Protein AF-A0A831S6U9-F1 (afdb_monomer)

Secondary structure (DSSP, 8-state):
--HHHHHHHHHTT-HHHHHHHHHHHHHHHHHHHHHHHHHHHHHHHHHHHHHHHHHHHHHHHHHHTTTS-PPP-HHHHHHHHHHHHHHHHHHHHTTTS-HHHHHHHHHHHHHHHHHHTT-S-HHHHHHHHHHHHHHHHHHT--

Radius of gyration: 21.13 Å; Cα contacts (8 Å, |Δi|>4): 83; chains: 1; bounding box: 49×42×46 Å

Solvent-accessible surface area (backbone atoms only — not comparable to full-atom values): 7833 Å² total; per-residue (Å²): 137,52,59,68,48,51,52,50,34,46,76,72,74,36,48,70,57,54,51,52,47,50,51,51,30,52,54,50,34,53,54,44,28,68,62,30,27,83,81,46,42,73,59,21,43,54,50,28,53,53,52,31,51,51,52,43,39,53,53,38,46,61,62,44,54,80,81,43,91,79,80,82,60,60,69,56,53,52,50,54,51,49,21,50,47,52,21,53,56,55,41,62,78,46,64,89,53,57,66,85,55,45,52,59,49,32,54,52,43,29,53,52,37,33,58,76,66,58,65,63,59,68,68,59,58,50,54,53,50,54,53,48,55,57,50,54,54,59,69,72,75,113

Structure (mmCIF, N/CA/C/O backbone):
data_AF-A0A831S6U9-F1
#
_entry.id   AF-A0A831S6U9-F1
#
loop_
_atom_site.group_PDB
_atom_site.id
_atom_site.type_symbol
_atom_site.label_atom_id
_atom_site.label_alt_id
_atom_site.label_comp_id
_atom_site.label_asym_id
_atom_site.label_entity_id
_atom_site.label_seq_id
_atom_site.pdbx_PDB_ins_code
_atom_site.Cartn_x
_atom_site.Cartn_y
_atom_site.Cartn_z
_atom_site.occupancy
_atom_site.B_iso_or_equiv
_atom_site.auth_seq_id
_atom_site.auth_comp_id
_atom_site.auth_asym_id
_atom_site.auth_atom_id
_atom_site.pdbx_PDB_model_num
ATOM 1 N N . VAL A 1 1 ? -5.503 -4.325 0.210 1.00 52.28 1 VAL A N 1
ATOM 2 C CA . VAL A 1 1 ? -4.533 -3.578 1.065 1.00 52.28 1 VAL A CA 1
ATOM 3 C C . VAL A 1 1 ? -5.227 -2.945 2.285 1.00 52.28 1 VAL A C 1
ATOM 5 O O . VAL A 1 1 ? -4.591 -2.628 3.279 1.00 52.28 1 VAL A O 1
ATOM 8 N N . ASN A 1 2 ? -6.556 -2.872 2.268 1.00 75.19 2 ASN A N 1
ATOM 9 C CA . ASN A 1 2 ? -7.485 -2.445 3.324 1.00 75.19 2 ASN A CA 1
ATOM 10 C C . ASN A 1 2 ? -7.734 -3.401 4.523 1.00 75.19 2 ASN A C 1
ATOM 12 O O . ASN A 1 2 ? -8.613 -3.128 5.344 1.00 75.19 2 ASN A O 1
ATOM 16 N N . THR A 1 3 ? -7.028 -4.526 4.646 1.00 85.44 3 THR A N 1
ATOM 17 C CA . THR A 1 3 ? -7.401 -5.612 5.579 1.00 85.44 3 THR A CA 1
ATOM 18 C C . THR A 1 3 ? -7.287 -5.236 7.057 1.00 85.44 3 THR A C 1
ATOM 20 O O . THR A 1 3 ? -8.115 -5.677 7.850 1.00 85.44 3 THR A O 1
ATOM 23 N N . LEU A 1 4 ? -6.330 -4.377 7.432 1.00 90.88 4 LEU A N 1
ATOM 24 C CA . LEU A 1 4 ? -6.130 -3.944 8.823 1.00 90.88 4 LEU A CA 1
ATOM 25 C C . LEU A 1 4 ? -7.395 -3.309 9.420 1.00 90.88 4 LEU A C 1
ATOM 27 O O . LEU A 1 4 ? -7.893 -3.758 10.451 1.00 90.88 4 LEU A O 1
ATOM 31 N N . PHE A 1 5 ? -7.939 -2.279 8.765 1.00 90.81 5 PHE A N 1
ATOM 32 C CA . PHE A 1 5 ? -9.143 -1.601 9.250 1.00 90.81 5 PHE A CA 1
ATOM 33 C C . PHE A 1 5 ? -10.386 -2.484 9.137 1.00 90.81 5 PHE A C 1
ATOM 35 O O . PHE A 1 5 ? -11.267 -2.393 9.987 1.00 90.81 5 PHE A O 1
ATOM 42 N N . GLY A 1 6 ? -10.435 -3.380 8.145 1.00 91.81 6 GLY A N 1
ATOM 43 C CA . GLY A 1 6 ? -11.473 -4.405 8.058 1.00 91.81 6 GLY A CA 1
ATOM 44 C C . GLY A 1 6 ? -11.502 -5.305 9.296 1.00 91.81 6 GLY A C 1
ATOM 45 O O . GLY A 1 6 ? -12.552 -5.454 9.915 1.00 91.81 6 GLY A O 1
ATOM 46 N N . PHE A 1 7 ? -10.351 -5.839 9.714 1.00 93.12 7 PHE A N 1
ATOM 47 C CA . PHE A 1 7 ? -10.261 -6.668 10.920 1.00 93.12 7 PHE A CA 1
ATOM 48 C C . PHE A 1 7 ? -10.591 -5.902 12.194 1.00 93.12 7 PHE A C 1
ATOM 50 O O . PHE A 1 7 ? -11.267 -6.447 13.060 1.00 93.12 7 PHE A O 1
ATOM 57 N N . ILE A 1 8 ? -10.193 -4.632 12.293 1.00 93.12 8 ILE A N 1
ATOM 58 C CA . ILE A 1 8 ? -10.575 -3.790 13.431 1.00 93.12 8 ILE A CA 1
ATOM 59 C C . ILE A 1 8 ? -12.092 -3.637 13.491 1.00 93.12 8 ILE A C 1
ATOM 61 O O . ILE A 1 8 ? -12.664 -3.873 14.548 1.00 93.12 8 ILE A O 1
ATOM 65 N N . LEU A 1 9 ? -12.750 -3.306 12.372 1.00 92.94 9 LEU A N 1
ATOM 66 C CA . LEU A 1 9 ? -14.210 -3.191 12.315 1.00 92.94 9 LEU A CA 1
ATOM 67 C C . LEU A 1 9 ? -14.908 -4.492 12.717 1.00 92.94 9 LEU A C 1
ATOM 69 O O . LEU A 1 9 ? -15.919 -4.433 13.409 1.00 92.94 9 LEU A O 1
ATOM 73 N N . VAL A 1 10 ? -14.382 -5.650 12.318 1.00 94.31 10 VAL A N 1
ATOM 74 C CA . VAL A 1 10 ? -14.909 -6.950 12.762 1.00 94.31 10 VAL A CA 1
ATOM 75 C C . VAL A 1 10 ? -14.706 -7.138 14.268 1.00 94.31 10 VAL A C 1
ATOM 77 O O . VAL A 1 10 ? -15.650 -7.505 14.958 1.00 94.31 10 VAL A O 1
ATOM 80 N N . ALA A 1 11 ? -13.518 -6.825 14.793 1.00 94.06 11 ALA A N 1
ATOM 81 C CA . ALA A 1 11 ? -13.192 -6.973 16.212 1.00 94.06 11 ALA A CA 1
ATOM 82 C C . ALA A 1 11 ? -14.047 -6.085 17.135 1.00 94.06 11 ALA A C 1
ATOM 84 O O . ALA A 1 11 ? -14.303 -6.465 18.273 1.00 94.06 11 ALA A O 1
ATOM 85 N N . ILE A 1 12 ? -14.520 -4.931 16.651 1.00 94.06 12 ILE A N 1
ATOM 86 C CA . ILE A 1 12 ? -15.442 -4.041 17.384 1.00 94.06 12 ILE A CA 1
ATOM 87 C C . ILE A 1 12 ? -16.928 -4.280 17.044 1.00 94.06 12 ILE A C 1
ATOM 89 O O . ILE A 1 12 ? -17.760 -3.398 17.263 1.00 94.06 12 ILE A O 1
ATOM 93 N N . ASP A 1 13 ? -17.256 -5.436 16.457 1.00 94.94 13 ASP A N 1
ATOM 94 C CA . ASP A 1 13 ? -18.607 -5.865 16.053 1.00 94.94 13 ASP A CA 1
ATOM 95 C C . ASP A 1 13 ? -19.329 -4.907 15.072 1.00 94.94 13 ASP A C 1
ATOM 97 O O . ASP A 1 13 ? -20.549 -4.761 15.033 1.00 94.94 13 ASP A O 1
ATOM 101 N N . GLN A 1 14 ? -18.562 -4.232 14.211 1.00 94.56 14 GLN A N 1
ATOM 102 C CA . GLN A 1 14 ? -19.047 -3.331 13.152 1.00 94.56 14 GLN A CA 1
ATOM 103 C C . GLN A 1 14 ? -19.026 -3.988 11.757 1.00 94.56 14 GLN A C 1
ATOM 105 O O . GLN A 1 14 ? -18.976 -3.308 10.729 1.00 94.56 14 GLN A O 1
ATOM 110 N N . GLN A 1 15 ? -19.129 -5.315 11.697 1.00 95.12 15 GLN A N 1
ATOM 111 C CA . GLN A 1 15 ? -19.172 -6.120 10.466 1.00 95.12 15 GLN A CA 1
ATOM 112 C C . GLN A 1 15 ? -20.253 -5.678 9.461 1.00 95.12 15 GLN A C 1
ATOM 114 O O . GLN A 1 15 ? -20.006 -5.649 8.256 1.00 95.12 15 GLN A O 1
ATOM 119 N N . LYS A 1 16 ? -21.426 -5.227 9.935 1.00 95.44 16 LYS A N 1
ATOM 120 C CA . LYS A 1 16 ? -22.482 -4.678 9.061 1.00 95.44 16 LYS A CA 1
ATOM 121 C C . LYS A 1 16 ? -22.015 -3.429 8.306 1.00 95.44 16 LYS A C 1
ATOM 123 O O . LYS A 1 16 ? -22.302 -3.286 7.122 1.00 95.44 16 LYS A O 1
ATOM 128 N N . LYS A 1 17 ? -21.260 -2.539 8.962 1.00 94.00 17 LYS A N 1
ATOM 129 C CA . LYS A 1 17 ? -20.683 -1.357 8.301 1.00 94.00 17 LYS A CA 1
ATOM 130 C C . LYS A 1 17 ? -19.616 -1.758 7.295 1.00 94.00 17 LYS A C 1
ATOM 132 O O . LYS A 1 17 ? -19.590 -1.201 6.205 1.00 94.00 17 LYS A O 1
ATOM 137 N N . LEU A 1 18 ? -18.782 -2.743 7.629 1.00 94.94 18 LEU A N 1
ATOM 138 C CA . LEU A 1 18 ? -17.789 -3.274 6.697 1.00 94.94 18 LEU A CA 1
ATOM 139 C C . LEU A 1 18 ? -18.447 -3.829 5.422 1.00 94.94 18 LEU A C 1
ATOM 141 O O . LEU A 1 18 ? -17.988 -3.526 4.323 1.00 94.94 18 LEU A O 1
ATOM 145 N N . LEU A 1 19 ? -19.553 -4.569 5.554 1.00 95.62 19 LEU A N 1
ATOM 146 C CA . LEU A 1 19 ? -20.327 -5.062 4.410 1.00 95.62 19 LEU A CA 1
ATOM 147 C C . LEU A 1 19 ? -20.882 -3.922 3.551 1.00 95.62 19 LEU A C 1
ATOM 149 O O . LEU A 1 19 ? -20.767 -3.976 2.327 1.00 95.62 19 LEU A O 1
ATOM 153 N N . LEU A 1 20 ? -21.436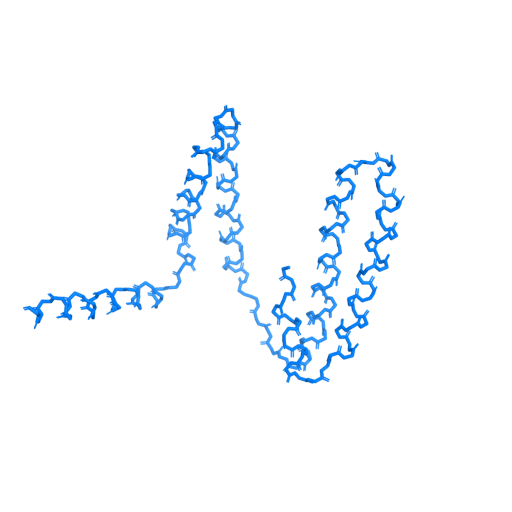 -2.876 4.170 1.00 96.56 20 LEU A N 1
ATOM 154 C CA . LEU A 1 20 ? -21.935 -1.705 3.443 1.00 96.56 20 LEU A CA 1
ATOM 155 C C . LEU A 1 20 ? -20.813 -0.973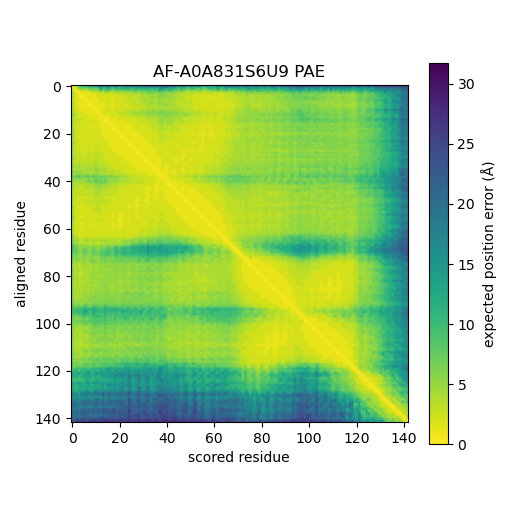 2.695 1.00 96.56 20 LEU A C 1
ATOM 157 O O . LEU A 1 20 ? -20.984 -0.632 1.527 1.00 96.56 20 LEU A O 1
ATOM 161 N N . ILE A 1 21 ? -19.653 -0.780 3.330 1.00 95.69 21 ILE A N 1
ATOM 162 C CA . ILE A 1 21 ? -18.486 -0.138 2.706 1.00 95.69 21 ILE A CA 1
ATOM 163 C C . ILE A 1 21 ? -17.991 -0.962 1.513 1.00 95.69 21 ILE A C 1
ATOM 165 O O . ILE A 1 21 ? -17.772 -0.409 0.438 1.00 95.69 21 ILE A O 1
ATOM 169 N N . ASN A 1 22 ? -17.852 -2.281 1.672 1.00 95.00 22 ASN A N 1
ATOM 170 C CA . ASN A 1 22 ? -17.432 -3.156 0.577 1.00 95.00 22 ASN A CA 1
ATOM 171 C C . ASN A 1 22 ? -18.463 -3.185 -0.558 1.00 95.00 22 ASN A C 1
ATOM 173 O O . ASN A 1 22 ? -18.078 -3.165 -1.722 1.00 95.00 22 ASN A O 1
ATOM 177 N N . SER A 1 23 ? -19.759 -3.156 -0.239 1.00 96.31 23 SER A N 1
ATOM 178 C CA . SER A 1 23 ? -20.827 -3.077 -1.246 1.00 96.31 23 SER A CA 1
ATOM 179 C C . SER A 1 23 ? -20.743 -1.776 -2.046 1.00 96.31 23 SER A C 1
ATOM 181 O O . SER A 1 23 ? -20.795 -1.803 -3.273 1.00 96.31 23 SER A O 1
ATOM 183 N N . ALA A 1 24 ? -20.527 -0.642 -1.370 1.00 95.44 24 ALA A N 1
ATOM 184 C CA . ALA A 1 24 ? -20.275 0.635 -2.033 1.00 95.44 24 ALA A CA 1
ATOM 185 C C . ALA A 1 24 ? -19.010 0.581 -2.907 1.00 95.44 24 ALA A C 1
ATOM 187 O O . ALA A 1 24 ? -19.019 1.087 -4.026 1.00 95.44 24 ALA A O 1
ATOM 188 N N . GLY A 1 25 ? -17.951 -0.085 -2.434 1.00 95.62 25 GLY A N 1
ATOM 189 C CA . GLY A 1 25 ? -16.730 -0.333 -3.199 1.00 95.62 25 GLY A CA 1
ATOM 190 C C . GLY A 1 25 ? -16.976 -1.135 -4.478 1.00 95.62 25 GLY A C 1
ATOM 191 O O . GLY A 1 25 ? -16.476 -0.754 -5.530 1.00 95.62 25 GLY A O 1
ATOM 192 N N . VAL A 1 26 ? -17.790 -2.194 -4.424 1.00 96.00 26 VAL A N 1
ATOM 193 C CA . VAL A 1 26 ? -18.165 -2.994 -5.605 1.00 96.00 26 VAL A CA 1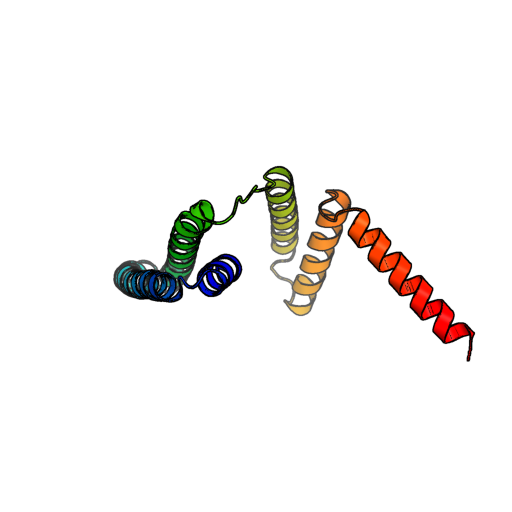
ATOM 194 C C . VAL A 1 26 ? -18.955 -2.157 -6.607 1.00 96.00 26 VAL A C 1
ATOM 196 O O . VAL A 1 26 ? -18.626 -2.152 -7.791 1.00 96.00 26 VAL A O 1
ATOM 199 N N . VAL A 1 27 ? -19.961 -1.411 -6.143 1.00 97.69 27 VAL A N 1
ATOM 200 C CA . VAL A 1 27 ? -20.758 -0.528 -7.010 1.00 97.69 27 VAL A CA 1
ATOM 201 C C . VAL A 1 27 ? -19.868 0.523 -7.674 1.00 97.69 27 VAL A C 1
ATOM 203 O O . VAL A 1 27 ? -19.931 0.703 -8.888 1.00 97.69 27 VAL A O 1
ATOM 206 N N . PHE A 1 28 ? -18.995 1.170 -6.899 1.00 97.12 28 PHE A N 1
ATOM 207 C CA . PHE A 1 28 ? -18.036 2.147 -7.406 1.00 97.12 28 PHE A CA 1
ATOM 208 C C . PHE A 1 28 ? -17.072 1.532 -8.428 1.00 97.12 28 PHE A C 1
ATOM 210 O O . PHE A 1 28 ? -16.823 2.130 -9.475 1.00 97.12 28 PHE A O 1
ATOM 217 N N . ASN A 1 29 ? -16.558 0.331 -8.154 1.00 97.00 29 ASN A N 1
ATOM 218 C CA . ASN A 1 29 ? -15.647 -0.380 -9.041 1.00 97.00 29 ASN A CA 1
ATOM 219 C C . ASN A 1 29 ? -16.314 -0.707 -10.383 1.00 97.00 29 ASN A C 1
ATOM 221 O O . ASN A 1 29 ? -15.751 -0.406 -11.430 1.00 97.00 29 ASN A O 1
ATOM 225 N N . ILE A 1 30 ? -17.536 -1.250 -10.369 1.00 97.62 30 ILE A N 1
ATOM 226 C CA . ILE A 1 30 ? -18.289 -1.563 -11.592 1.00 97.62 30 ILE A CA 1
ATOM 227 C C . ILE A 1 30 ? -18.595 -0.282 -12.373 1.00 97.62 30 ILE A C 1
ATOM 229 O O . ILE A 1 30 ? -18.297 -0.211 -13.564 1.00 97.62 30 ILE A O 1
ATOM 233 N N . ALA A 1 31 ? -19.136 0.745 -11.712 1.00 97.69 31 ALA A N 1
ATOM 234 C CA . ALA A 1 31 ? -19.496 2.002 -12.365 1.00 97.69 31 ALA A CA 1
ATOM 235 C C . ALA A 1 31 ? -18.279 2.677 -13.016 1.00 97.69 31 ALA A C 1
ATOM 237 O O . ALA A 1 31 ? -18.322 3.060 -14.184 1.00 97.69 31 ALA A O 1
ATOM 238 N N . THR A 1 32 ? -17.167 2.769 -12.288 1.00 97.19 32 THR A N 1
ATOM 239 C CA . THR A 1 32 ? -15.943 3.403 -12.789 1.00 97.19 32 THR A CA 1
ATOM 240 C C . THR A 1 32 ? -15.304 2.574 -13.902 1.00 97.19 32 THR A C 1
ATOM 242 O O . THR A 1 32 ? -14.850 3.143 -14.892 1.00 97.19 32 THR A O 1
ATOM 245 N N . ASN A 1 33 ? -15.339 1.240 -13.814 1.00 97.44 33 ASN A N 1
ATOM 246 C CA . ASN A 1 33 ? -14.869 0.367 -14.889 1.00 97.44 33 ASN A CA 1
ATOM 247 C C . ASN A 1 33 ? -15.682 0.559 -16.174 1.00 97.44 33 ASN A C 1
ATOM 249 O O . ASN A 1 33 ? -15.093 0.684 -17.244 1.00 97.44 33 ASN A O 1
ATOM 253 N N . LEU A 1 34 ? -17.012 0.646 -16.083 1.00 97.12 34 LEU A N 1
ATOM 254 C CA . LEU A 1 34 ? -17.870 0.893 -17.248 1.00 97.12 34 LEU A CA 1
ATOM 255 C C . LEU A 1 34 ? -17.585 2.246 -17.916 1.00 97.12 34 LEU A C 1
ATOM 257 O O . LEU A 1 34 ? -17.742 2.364 -19.126 1.00 97.12 34 LEU A O 1
ATOM 261 N N . ILE A 1 35 ? -17.137 3.247 -17.152 1.00 97.25 35 ILE A N 1
ATOM 262 C CA . ILE A 1 35 ? -16.792 4.580 -17.669 1.00 97.25 35 ILE A CA 1
ATOM 263 C C . ILE A 1 35 ? -15.363 4.615 -18.235 1.00 97.25 35 ILE A C 1
ATOM 265 O O . ILE A 1 35 ? -15.131 5.178 -19.304 1.00 97.25 35 ILE A O 1
ATOM 269 N N . LEU A 1 36 ? -14.386 4.040 -17.527 1.00 97.00 36 LEU A N 1
ATOM 270 C CA . LEU A 1 36 ? -12.965 4.191 -17.855 1.00 97.00 36 LEU A CA 1
ATOM 271 C C . LEU A 1 36 ? -12.438 3.133 -18.824 1.00 97.00 36 LEU A C 1
ATOM 273 O O . LEU A 1 36 ? -11.519 3.431 -19.584 1.00 97.00 36 LEU A O 1
ATOM 277 N N . ILE A 1 37 ? -12.975 1.911 -18.826 1.00 97.50 37 ILE A N 1
ATOM 278 C CA . ILE A 1 37 ? -12.496 0.854 -19.731 1.00 97.50 37 ILE A CA 1
ATOM 279 C C . ILE A 1 37 ? -12.733 1.207 -21.208 1.00 97.50 37 ILE A C 1
ATOM 281 O O . ILE A 1 37 ? -11.800 1.014 -21.985 1.00 97.50 37 ILE A O 1
ATOM 285 N N . PRO A 1 38 ? -13.887 1.760 -21.633 1.00 95.88 38 PRO A N 1
ATOM 286 C CA . PRO A 1 38 ? -14.086 2.118 -23.039 1.00 95.88 38 PRO A CA 1
ATOM 287 C C . PRO A 1 38 ? -13.050 3.121 -23.561 1.00 95.88 38 PRO A C 1
ATOM 289 O O . PRO A 1 38 ? -12.575 2.986 -24.685 1.00 95.88 38 PRO A O 1
ATOM 292 N N . SER A 1 39 ? -12.658 4.091 -22.732 1.00 96.31 39 SER A N 1
ATOM 293 C CA . SER A 1 39 ? -11.728 5.159 -23.121 1.00 96.31 39 SER A CA 1
ATOM 294 C C . SER A 1 39 ? -10.252 4.801 -22.899 1.00 96.31 39 SER A C 1
ATOM 296 O O . SER A 1 39 ? -9.389 5.265 -23.640 1.00 96.31 39 SER A O 1
ATOM 298 N N . PHE A 1 40 ? -9.935 3.991 -21.881 1.00 95.44 40 PHE A N 1
ATOM 299 C CA . PHE A 1 40 ? -8.557 3.734 -21.430 1.00 95.44 40 PHE A CA 1
ATOM 300 C C . PHE A 1 40 ? -8.156 2.247 -21.422 1.00 95.44 40 PHE A C 1
ATOM 302 O O . PHE A 1 40 ? -7.031 1.913 -21.032 1.00 95.44 40 PHE A O 1
ATOM 309 N N . GLY A 1 41 ? -9.048 1.338 -21.819 1.00 95.88 41 GLY A N 1
ATOM 310 C CA . GLY A 1 41 ? -8.818 -0.107 -21.828 1.00 95.88 41 GLY A CA 1
ATOM 311 C C . GLY A 1 41 ? -8.364 -0.643 -20.467 1.00 95.88 41 GLY A C 1
ATOM 312 O O . GLY A 1 41 ? -8.870 -0.253 -19.412 1.00 95.88 41 GLY A O 1
ATOM 313 N N . PHE A 1 42 ? -7.346 -1.509 -20.480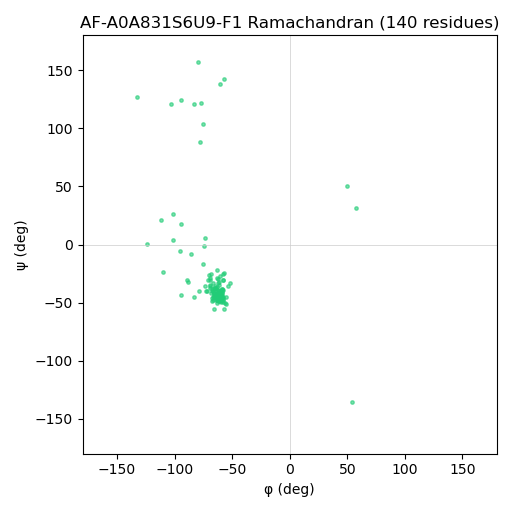 1.00 95.69 42 PHE A N 1
ATOM 314 C CA . PHE A 1 42 ? -6.785 -2.116 -19.265 1.00 95.69 42 PHE A CA 1
ATOM 315 C C . PHE A 1 42 ? -6.208 -1.093 -18.272 1.00 95.69 42 PHE A C 1
ATOM 317 O O . PHE A 1 42 ? -6.193 -1.343 -17.067 1.00 95.69 42 PHE A O 1
ATOM 324 N N . ARG A 1 43 ? -5.750 0.076 -18.748 1.00 96.81 43 ARG A N 1
ATOM 325 C CA . ARG A 1 43 ? -5.250 1.143 -17.867 1.00 96.81 43 ARG A CA 1
ATOM 326 C C . ARG A 1 43 ? -6.392 1.730 -17.042 1.00 96.81 43 ARG A C 1
ATOM 328 O O . ARG A 1 43 ? -6.209 1.976 -15.855 1.00 96.81 43 ARG A O 1
ATOM 335 N N . GLY A 1 44 ? -7.573 1.882 -17.646 1.00 96.44 44 GLY A N 1
ATOM 336 C CA . GLY A 1 44 ? -8.790 2.312 -16.954 1.00 96.44 44 GLY A CA 1
ATOM 337 C C . GLY A 1 44 ? -9.186 1.357 -15.827 1.00 96.44 44 GLY A C 1
ATOM 338 O O . GLY A 1 44 ? -9.497 1.804 -14.723 1.00 96.44 44 GLY A O 1
ATOM 339 N N . ALA A 1 45 ? -9.077 0.048 -16.065 1.00 95.81 45 ALA A N 1
ATOM 340 C CA . ALA A 1 45 ? -9.305 -0.961 -15.031 1.00 95.81 45 ALA A CA 1
ATOM 341 C C . ALA A 1 45 ? -8.286 -0.862 -13.881 1.00 95.81 45 ALA A C 1
ATOM 343 O O . ALA A 1 45 ? -8.662 -0.886 -12.709 1.00 95.81 45 ALA A O 1
ATOM 344 N N . ALA A 1 46 ? -7.000 -0.673 -14.197 1.00 96.25 46 ALA A N 1
ATOM 345 C CA . ALA A 1 46 ? -5.960 -0.492 -13.184 1.00 96.25 46 ALA A CA 1
ATOM 346 C C . ALA A 1 46 ? -6.210 0.747 -12.301 1.00 96.25 46 ALA A C 1
ATOM 348 O O . ALA A 1 46 ? -6.136 0.654 -11.075 1.00 96.25 46 ALA A O 1
ATOM 349 N N . PHE A 1 47 ? -6.572 1.887 -12.902 1.00 96.62 47 PHE A N 1
ATOM 350 C CA . PHE A 1 47 ? -6.942 3.093 -12.152 1.00 96.62 47 PHE A CA 1
ATOM 351 C C . PHE A 1 47 ? -8.185 2.879 -11.287 1.00 96.62 47 PHE A C 1
ATOM 353 O O . PHE A 1 47 ? -8.199 3.290 -10.127 1.00 96.62 47 PHE A O 1
ATOM 360 N N . THR A 1 48 ? -9.200 2.193 -11.813 1.00 96.56 48 THR A N 1
ATOM 361 C CA . THR A 1 48 ? -10.425 1.876 -11.069 1.00 96.56 48 THR A CA 1
ATOM 362 C C . THR A 1 48 ? -10.132 1.065 -9.807 1.00 96.56 48 THR A C 1
ATOM 364 O O . THR A 1 48 ? -10.682 1.361 -8.744 1.00 96.56 48 THR A O 1
ATOM 367 N N . THR A 1 49 ? -9.222 0.090 -9.880 1.00 94.75 49 THR A N 1
ATOM 368 C CA . THR A 1 49 ? -8.782 -0.689 -8.711 1.00 94.75 49 THR A CA 1
ATOM 369 C C . THR A 1 49 ? -8.113 0.193 -7.660 1.00 94.75 49 THR A C 1
ATOM 371 O O . THR A 1 49 ? -8.460 0.103 -6.483 1.00 94.75 49 THR A O 1
ATOM 374 N N . ILE A 1 50 ? -7.209 1.090 -8.071 1.00 95.19 50 ILE A N 1
ATOM 375 C CA . ILE A 1 50 ? -6.542 2.022 -7.149 1.00 95.19 50 ILE A CA 1
ATOM 376 C C . ILE A 1 50 ? -7.572 2.927 -6.461 1.00 95.19 50 ILE A C 1
ATOM 378 O O . ILE A 1 50 ? -7.562 3.054 -5.238 1.00 95.19 50 ILE A O 1
ATOM 382 N N . LEU A 1 51 ? -8.496 3.513 -7.229 1.00 95.56 51 LEU A N 1
ATOM 383 C CA . LEU A 1 51 ? -9.547 4.379 -6.689 1.00 95.56 51 LEU A CA 1
ATOM 384 C C . LEU A 1 51 ? -10.478 3.628 -5.727 1.00 95.56 51 LEU A C 1
ATOM 386 O O . LEU A 1 51 ? -10.852 4.172 -4.690 1.00 95.56 51 LEU A O 1
ATOM 390 N N . SER A 1 52 ? -10.814 2.375 -6.038 1.00 95.12 52 SER A N 1
ATOM 391 C CA . SER A 1 52 ? -11.662 1.536 -5.182 1.00 95.12 52 SER A CA 1
ATOM 392 C C . SER A 1 52 ? -10.979 1.217 -3.849 1.00 95.12 52 SER A C 1
ATOM 394 O O . SER A 1 52 ? -11.602 1.344 -2.796 1.00 95.12 52 SER A O 1
ATOM 396 N N . GLU A 1 53 ? -9.691 0.855 -3.865 1.00 94.31 53 GLU A N 1
ATOM 397 C CA . GLU A 1 53 ? -8.926 0.627 -2.631 1.00 94.31 53 GLU A CA 1
ATOM 398 C C . GLU A 1 53 ? -8.816 1.911 -1.799 1.00 94.31 53 GLU A C 1
ATOM 400 O O . GLU A 1 53 ? -9.009 1.853 -0.586 1.00 94.31 53 GLU A O 1
ATOM 405 N N . ILE A 1 54 ? -8.572 3.071 -2.426 1.00 94.94 54 ILE A N 1
ATOM 406 C CA . ILE A 1 54 ? -8.543 4.366 -1.726 1.00 94.94 54 ILE A CA 1
ATOM 407 C C . ILE A 1 54 ? -9.892 4.635 -1.057 1.00 94.94 54 ILE A C 1
ATOM 409 O O . ILE A 1 54 ? -9.922 4.920 0.138 1.00 94.94 54 ILE A O 1
ATOM 413 N N . LEU A 1 55 ? -11.003 4.484 -1.785 1.00 95.06 55 LEU A N 1
ATOM 414 C CA . LEU A 1 55 ? -12.350 4.674 -1.246 1.00 95.06 55 LEU A CA 1
ATOM 415 C C . LEU A 1 55 ? -12.593 3.785 -0.019 1.00 95.06 55 LEU A C 1
ATOM 417 O O . LEU A 1 55 ? -13.003 4.276 1.036 1.00 95.06 55 LEU A O 1
ATOM 421 N N . ILE A 1 56 ? -12.312 2.484 -0.132 1.00 95.06 56 ILE A N 1
ATOM 422 C CA . ILE A 1 56 ? -12.553 1.532 0.956 1.00 95.06 56 ILE A CA 1
ATOM 423 C C . ILE A 1 56 ? -11.638 1.828 2.152 1.00 95.06 56 ILE A C 1
ATOM 425 O O . ILE A 1 56 ? -12.108 1.837 3.292 1.00 95.06 56 ILE A O 1
ATOM 429 N N . ILE A 1 57 ? -10.350 2.111 1.929 1.00 93.75 57 ILE A N 1
ATOM 430 C CA . ILE A 1 57 ? -9.408 2.476 2.999 1.00 93.75 57 ILE A CA 1
ATOM 431 C C . ILE A 1 57 ? -9.857 3.761 3.697 1.00 93.75 57 ILE A C 1
ATOM 433 O O . ILE A 1 57 ? -9.885 3.798 4.924 1.00 93.75 57 ILE A O 1
ATOM 437 N N . SER A 1 58 ? -10.253 4.796 2.955 1.00 93.88 58 SER A N 1
ATOM 438 C CA . SER A 1 58 ? -10.714 6.061 3.532 1.00 93.88 58 SER A CA 1
ATOM 439 C C . SER A 1 58 ? -11.971 5.881 4.382 1.00 93.88 58 SER A C 1
ATOM 441 O O . SER A 1 58 ? -12.024 6.387 5.504 1.00 93.88 58 SER A O 1
ATOM 443 N N . LEU A 1 59 ? -12.960 5.129 3.889 1.00 94.50 59 LEU A N 1
ATOM 444 C CA . LEU A 1 59 ? -14.194 4.862 4.629 1.00 94.50 59 LEU A CA 1
ATOM 445 C C . LEU A 1 59 ? -13.933 4.014 5.878 1.00 94.50 59 LEU A C 1
ATOM 447 O O . LEU A 1 59 ? -14.378 4.367 6.969 1.00 94.50 59 LEU A O 1
ATOM 451 N N . THR A 1 60 ? -13.180 2.919 5.752 1.00 93.81 60 THR A N 1
ATOM 452 C CA . THR A 1 60 ? -12.854 2.060 6.901 1.00 93.81 60 THR A CA 1
ATOM 453 C C . THR A 1 60 ? -12.016 2.800 7.946 1.00 93.81 60 THR A C 1
ATOM 455 O O . THR A 1 60 ? -12.334 2.724 9.131 1.00 93.81 60 THR A O 1
ATOM 458 N N . TYR A 1 61 ? -11.026 3.598 7.534 1.00 92.25 61 TYR A N 1
ATOM 459 C CA . TYR A 1 61 ? -10.257 4.465 8.431 1.00 92.25 61 TYR A CA 1
ATOM 460 C C . TYR A 1 61 ? -11.145 5.481 9.159 1.00 92.25 61 TYR A C 1
ATOM 462 O O . TYR A 1 61 ? -11.037 5.619 10.378 1.00 92.25 61 TYR A O 1
ATOM 470 N N . TYR A 1 62 ? -12.051 6.159 8.444 1.00 92.69 62 TYR A N 1
ATOM 471 C CA . TYR A 1 62 ? -12.973 7.134 9.032 1.00 92.69 62 TYR A CA 1
ATOM 472 C C . TYR A 1 62 ? -13.803 6.524 10.171 1.00 92.69 62 TYR A C 1
ATOM 474 O O . TYR A 1 62 ? -13.895 7.109 11.2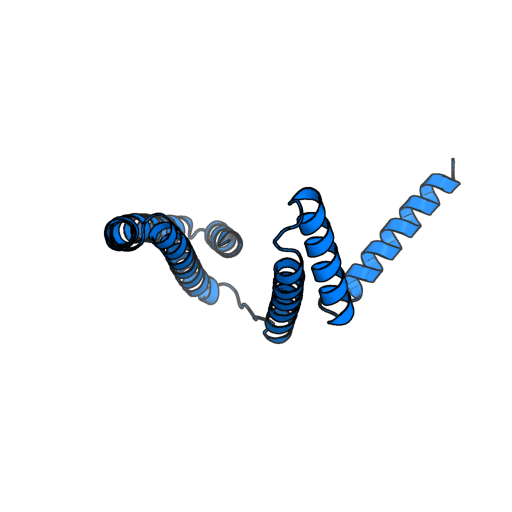51 1.00 92.69 62 TYR A O 1
ATOM 482 N N . TYR A 1 63 ? -14.350 5.321 9.969 1.00 91.62 63 TYR A N 1
ATOM 483 C CA . TYR A 1 63 ? -15.108 4.633 11.015 1.00 91.62 63 TYR A CA 1
ATOM 484 C C . TYR A 1 63 ? -14.219 4.101 12.143 1.00 91.62 63 TYR A C 1
ATOM 486 O O . TYR A 1 63 ? -14.596 4.228 13.308 1.00 91.62 63 TYR A O 1
ATOM 494 N N . CYS A 1 64 ? -13.041 3.554 11.832 1.00 92.31 64 CYS A N 1
ATOM 495 C CA . CYS A 1 64 ? -12.102 3.044 12.834 1.00 92.31 64 CYS A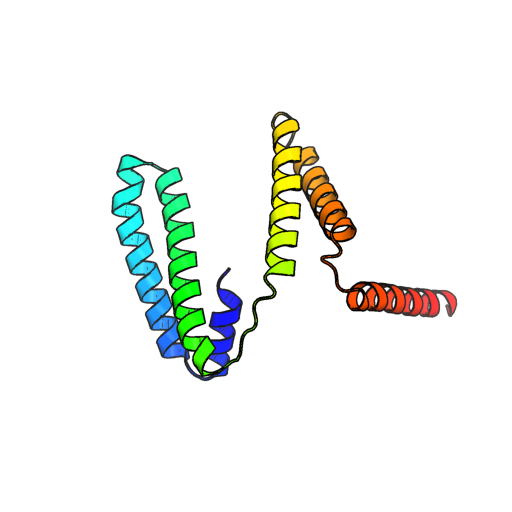 CA 1
ATOM 496 C C . CYS A 1 64 ? -11.549 4.142 13.746 1.00 92.31 64 CYS A C 1
ATOM 498 O O . CYS A 1 64 ? -11.391 3.907 14.942 1.00 92.31 64 CYS A O 1
ATOM 500 N N . LYS A 1 65 ? -11.308 5.351 13.221 1.00 90.06 65 LYS A N 1
ATOM 501 C CA . LYS A 1 65 ? -10.734 6.476 13.979 1.00 90.06 65 LYS A CA 1
ATOM 502 C C . LYS A 1 65 ? -11.562 6.860 15.212 1.00 90.06 65 LYS A C 1
ATOM 504 O O . LYS A 1 65 ? -11.014 7.398 16.168 1.00 90.06 65 LYS A O 1
ATOM 509 N N . LYS A 1 66 ? -12.872 6.580 15.218 1.00 87.75 66 LYS A N 1
ATOM 510 C CA . LYS A 1 66 ? -13.740 6.822 16.383 1.00 87.75 66 LYS A CA 1
ATOM 511 C C . LYS A 1 66 ? -13.460 5.864 17.551 1.00 87.75 66 LYS A C 1
ATOM 513 O O . LYS A 1 66 ? -13.741 6.216 18.691 1.00 87.75 66 LYS A O 1
ATOM 518 N N . PHE A 1 67 ? -12.944 4.670 17.270 1.00 88.00 67 PHE A N 1
ATOM 519 C CA . PHE A 1 67 ? -12.762 3.597 18.254 1.00 88.00 67 PHE A CA 1
ATOM 520 C C . PHE A 1 67 ? -11.292 3.328 18.577 1.00 88.00 67 PHE A C 1
ATOM 522 O O . PHE A 1 67 ? -10.988 2.818 19.649 1.00 88.00 67 PHE A O 1
ATOM 529 N N . VAL A 1 68 ? -10.382 3.673 17.664 1.00 86.25 68 VAL A N 1
ATOM 530 C CA . VAL A 1 68 ? -8.945 3.452 17.815 1.00 86.25 68 VAL A CA 1
ATOM 531 C C . VAL A 1 68 ? -8.197 4.726 17.442 1.00 86.25 68 VAL A C 1
ATOM 533 O O . VAL A 1 68 ? -8.365 5.267 16.346 1.00 86.25 68 VAL A O 1
ATOM 536 N N . SER A 1 69 ? -7.334 5.193 18.344 1.00 82.19 69 SER A N 1
ATOM 537 C CA . SER A 1 69 ? -6.414 6.289 18.058 1.00 82.19 69 SER A CA 1
ATOM 538 C C . SER A 1 69 ? -5.273 5.784 17.175 1.00 82.19 69 SER A C 1
ATOM 540 O O . SER A 1 69 ? -4.354 5.120 17.650 1.00 82.19 69 SER A O 1
ATOM 542 N N . PHE A 1 70 ? -5.330 6.105 15.887 1.00 79.06 70 PHE A N 1
ATOM 543 C CA . PHE A 1 70 ? -4.241 5.839 14.952 1.00 79.06 70 PHE A CA 1
ATOM 544 C C . PHE A 1 70 ? -3.336 7.061 14.813 1.00 79.06 70 PHE A C 1
ATOM 546 O O . PHE A 1 70 ? -3.797 8.141 14.443 1.00 79.06 70 PHE A O 1
ATOM 553 N N . SER A 1 71 ? -2.040 6.875 15.056 1.00 80.88 71 SER A N 1
ATOM 554 C CA . SER A 1 71 ? -0.995 7.816 14.664 1.00 80.88 71 SER A CA 1
ATOM 555 C C . SER A 1 71 ? -0.278 7.275 13.428 1.00 80.88 71 SER A C 1
ATOM 557 O O . SER A 1 71 ? 0.271 6.176 13.431 1.00 80.88 71 SER A O 1
ATOM 559 N N . LEU A 1 72 ? -0.307 8.042 12.337 1.00 80.38 72 LEU A N 1
ATOM 560 C CA . LEU A 1 72 ? 0.526 7.752 11.176 1.00 80.38 72 LEU A CA 1
ATOM 561 C C . LEU A 1 72 ? 1.913 8.338 11.425 1.00 80.38 72 LEU A C 1
ATOM 563 O O . LEU A 1 72 ? 2.055 9.549 11.601 1.00 80.38 72 LEU A O 1
ATOM 567 N N . ASP A 1 73 ? 2.939 7.492 11.409 1.00 87.62 73 ASP A N 1
ATOM 568 C CA . ASP A 1 73 ? 4.316 7.969 11.376 1.00 87.62 73 ASP A CA 1
ATOM 569 C C . ASP A 1 73 ? 4.668 8.416 9.951 1.00 87.62 73 ASP A C 1
ATOM 571 O O . ASP A 1 73 ? 5.169 7.653 9.119 1.00 87.62 73 ASP A O 1
ATOM 575 N N . TYR A 1 74 ? 4.388 9.690 9.669 1.00 89.56 74 TYR A N 1
ATOM 576 C CA . TYR A 1 74 ? 4.676 10.310 8.379 1.00 89.56 74 TYR A CA 1
ATOM 577 C C . TYR A 1 74 ? 6.161 10.243 8.005 1.00 89.56 74 TYR A C 1
ATOM 579 O O . TYR A 1 74 ? 6.476 10.146 6.820 1.00 89.56 74 TYR A O 1
ATOM 587 N N . LYS A 1 75 ? 7.085 10.246 8.979 1.00 90.69 75 LYS A N 1
ATOM 588 C CA . LYS A 1 75 ? 8.521 10.127 8.683 1.00 90.69 75 LYS A CA 1
ATOM 589 C C . LYS A 1 75 ? 8.822 8.749 8.113 1.00 90.69 75 LYS A C 1
ATOM 591 O O . LYS A 1 75 ? 9.509 8.645 7.098 1.00 90.69 75 LYS A O 1
ATOM 596 N N . THR A 1 76 ? 8.276 7.704 8.727 1.00 90.44 76 THR A N 1
ATOM 597 C CA . THR A 1 76 ? 8.412 6.332 8.229 1.00 90.44 76 THR A CA 1
ATOM 598 C C . THR A 1 76 ? 7.741 6.164 6.865 1.00 90.44 76 THR A C 1
ATOM 600 O O . THR A 1 76 ? 8.364 5.614 5.957 1.00 90.44 76 THR A O 1
ATOM 603 N N . LEU A 1 77 ? 6.545 6.729 6.654 1.00 91.81 77 LEU A N 1
ATOM 604 C CA . LEU A 1 77 ? 5.878 6.713 5.342 1.00 91.81 77 LEU A CA 1
ATOM 605 C C . LEU A 1 77 ? 6.719 7.369 4.237 1.00 91.81 77 LEU A C 1
ATOM 607 O O . LEU A 1 77 ? 6.860 6.798 3.153 1.00 91.81 77 LEU A O 1
ATOM 611 N N . ILE A 1 78 ? 7.313 8.537 4.503 1.00 95.19 78 ILE A N 1
ATOM 612 C CA . ILE A 1 78 ? 8.177 9.237 3.541 1.00 95.19 78 ILE A CA 1
ATOM 613 C C . ILE A 1 78 ? 9.420 8.401 3.230 1.00 95.19 78 ILE A C 1
ATOM 615 O O . ILE A 1 78 ? 9.768 8.237 2.063 1.00 95.19 78 ILE A O 1
ATOM 619 N N . LYS A 1 79 ? 10.069 7.824 4.248 1.00 94.06 79 LYS A N 1
ATOM 620 C CA . LYS A 1 79 ? 11.251 6.977 4.042 1.00 94.06 79 LYS A CA 1
ATOM 621 C C . LYS A 1 79 ? 10.931 5.730 3.211 1.00 94.06 79 LYS A C 1
ATOM 623 O O . LYS A 1 79 ? 11.687 5.414 2.297 1.00 94.06 79 LYS A O 1
ATOM 628 N N . ILE A 1 80 ? 9.815 5.047 3.485 1.00 94.31 80 ILE A N 1
ATOM 629 C CA . ILE A 1 80 ? 9.366 3.877 2.704 1.00 94.31 80 ILE A CA 1
ATOM 630 C C . ILE A 1 80 ? 9.067 4.278 1.258 1.00 94.31 80 ILE A C 1
ATOM 632 O O . ILE A 1 80 ? 9.457 3.573 0.323 1.00 94.31 80 ILE A O 1
ATOM 636 N N . SER A 1 81 ? 8.421 5.428 1.063 1.00 95.88 81 SER A N 1
ATOM 637 C CA . SER A 1 81 ? 8.136 5.959 -0.272 1.00 95.88 81 SER A CA 1
ATOM 638 C C . SER A 1 81 ? 9.430 6.260 -1.032 1.00 95.88 81 SER A C 1
ATOM 640 O O . SER A 1 81 ? 9.567 5.863 -2.186 1.00 95.88 81 SER A O 1
ATOM 642 N N . LEU A 1 82 ? 10.416 6.875 -0.373 1.00 96.75 82 LEU A N 1
ATOM 643 C CA . LEU A 1 82 ? 11.725 7.158 -0.960 1.00 96.75 82 LEU A CA 1
ATOM 644 C C . LEU A 1 82 ? 12.486 5.872 -1.316 1.00 96.75 82 LEU A C 1
ATOM 646 O O . LEU A 1 82 ? 12.997 5.766 -2.425 1.00 96.75 82 LEU A O 1
ATOM 650 N N . ALA A 1 83 ? 12.508 4.871 -0.429 1.00 96.69 83 ALA A N 1
ATOM 651 C CA . ALA A 1 83 ? 13.110 3.565 -0.717 1.00 96.69 83 ALA A CA 1
ATOM 652 C C . ALA A 1 83 ? 12.459 2.888 -1.937 1.00 96.69 83 ALA A C 1
ATOM 654 O O . ALA A 1 83 ? 13.152 2.341 -2.796 1.00 96.69 83 ALA A O 1
ATOM 655 N N . SER A 1 84 ? 11.130 2.974 -2.044 1.00 96.62 84 SER A N 1
ATOM 656 C CA . SER A 1 84 ? 10.368 2.434 -3.176 1.00 96.62 84 SER A CA 1
ATOM 657 C C . SER A 1 84 ? 10.670 3.179 -4.480 1.00 96.62 84 SER A C 1
ATOM 659 O O . SER A 1 84 ? 10.813 2.549 -5.526 1.00 96.62 84 SER A O 1
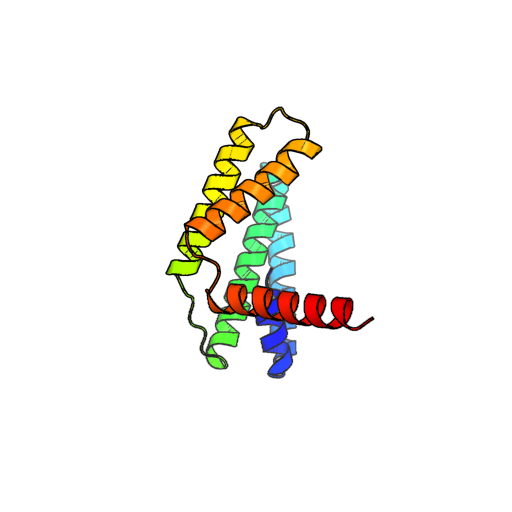ATOM 661 N N . LEU A 1 85 ? 10.817 4.508 -4.426 1.00 97.50 85 LEU A N 1
ATOM 662 C CA . LEU A 1 85 ? 11.201 5.328 -5.578 1.00 97.50 85 LEU A CA 1
ATOM 663 C C . LEU A 1 85 ? 12.626 5.027 -6.050 1.00 97.50 85 LEU A C 1
ATOM 665 O O . LEU A 1 85 ? 12.841 4.901 -7.252 1.00 97.50 85 LEU A O 1
ATOM 669 N N . ILE A 1 86 ? 13.580 4.858 -5.128 1.00 97.44 86 ILE A N 1
ATOM 670 C CA . ILE A 1 86 ? 14.959 4.462 -5.455 1.00 97.44 86 ILE A CA 1
ATOM 671 C C . ILE A 1 86 ? 14.956 3.101 -6.157 1.00 97.44 86 ILE A C 1
ATOM 673 O O . ILE A 1 86 ? 15.540 2.964 -7.231 1.00 97.44 86 ILE A O 1
ATOM 677 N N . MET A 1 87 ? 14.245 2.115 -5.602 1.00 97.56 87 MET A N 1
ATOM 678 C CA . MET A 1 87 ? 14.081 0.803 -6.233 1.00 97.56 87 MET A CA 1
ATOM 679 C C . MET A 1 87 ? 13.483 0.922 -7.639 1.00 97.56 87 MET A C 1
ATOM 681 O O . MET A 1 87 ? 14.040 0.371 -8.587 1.00 97.56 87 MET A O 1
ATOM 685 N N . GLY A 1 88 ? 12.375 1.654 -7.787 1.00 97.06 88 GLY A N 1
ATOM 686 C CA . GLY A 1 88 ? 11.727 1.868 -9.080 1.00 97.06 88 GLY A CA 1
ATOM 687 C C . GLY A 1 88 ? 12.666 2.520 -10.096 1.00 97.06 88 GLY A C 1
ATOM 688 O O . GLY A 1 88 ? 12.779 2.039 -11.222 1.00 97.06 88 GLY A O 1
ATOM 689 N N . GLY A 1 89 ? 13.403 3.553 -9.682 1.00 97.19 89 GLY A N 1
ATOM 690 C CA . GLY A 1 89 ? 14.405 4.225 -10.506 1.00 97.19 89 GLY A CA 1
ATOM 691 C C . GLY A 1 89 ? 15.504 3.279 -10.985 1.00 97.19 89 GLY A C 1
ATOM 692 O O . GLY A 1 89 ? 15.811 3.261 -12.174 1.00 97.19 89 GLY A O 1
ATOM 693 N N . VAL A 1 90 ? 16.043 2.435 -10.099 1.00 96.44 90 VAL A N 1
ATOM 694 C CA . VAL A 1 90 ? 17.063 1.443 -10.474 1.00 96.44 90 VAL A CA 1
ATOM 695 C C . VAL A 1 90 ? 16.496 0.399 -11.435 1.00 96.44 90 VAL A C 1
ATOM 697 O O . VAL A 1 90 ? 17.120 0.121 -12.454 1.00 96.44 90 VAL A O 1
ATOM 700 N N . ILE A 1 91 ? 15.304 -0.148 -11.175 1.00 97.12 91 ILE A N 1
ATOM 701 C CA . ILE A 1 91 ? 14.680 -1.142 -12.065 1.00 97.12 91 ILE A CA 1
ATOM 702 C C . ILE A 1 91 ? 14.484 -0.573 -13.477 1.00 97.12 91 ILE A C 1
ATOM 704 O O . ILE A 1 91 ? 14.720 -1.285 -14.453 1.00 97.12 91 ILE A O 1
ATOM 708 N N . LEU A 1 92 ? 14.112 0.705 -13.609 1.00 96.50 92 LEU A N 1
ATOM 709 C CA . LEU A 1 92 ? 13.933 1.348 -14.915 1.00 96.50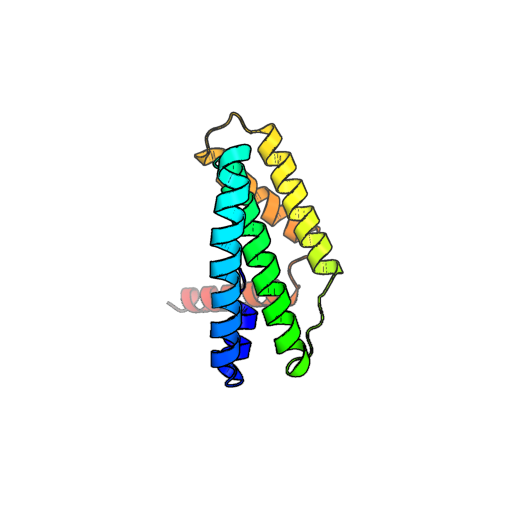 92 LEU A CA 1
ATOM 710 C C . LEU A 1 92 ? 15.223 1.392 -15.749 1.00 96.50 92 LEU A C 1
ATOM 712 O O . LEU A 1 92 ? 15.145 1.270 -16.972 1.00 96.50 92 LEU A O 1
ATOM 716 N N . LEU A 1 93 ? 16.396 1.496 -15.113 1.00 96.31 93 LEU A N 1
ATOM 717 C CA . LEU A 1 93 ? 17.697 1.429 -15.798 1.00 96.31 93 LEU A CA 1
ATOM 718 C C . LEU A 1 93 ? 17.992 0.032 -16.362 1.00 96.31 93 LEU A C 1
ATOM 720 O O . LEU A 1 93 ? 18.720 -0.100 -17.341 1.00 96.31 93 LEU A O 1
ATOM 724 N N . PHE A 1 94 ? 17.400 -1.009 -15.774 1.00 94.88 94 PHE A N 1
ATOM 725 C CA . PHE A 1 94 ? 17.574 -2.407 -16.174 1.00 94.88 94 PHE A CA 1
ATOM 726 C C . PHE A 1 94 ? 16.303 -3.013 -16.784 1.00 94.88 94 PHE A C 1
ATOM 728 O O . PHE A 1 94 ? 16.173 -4.235 -16.831 1.00 94.88 94 PHE A O 1
ATOM 735 N N . LYS A 1 95 ? 15.375 -2.185 -17.286 1.00 91.75 95 LYS A N 1
ATOM 736 C CA . LYS A 1 95 ? 14.062 -2.627 -17.799 1.00 91.75 95 LYS A CA 1
ATOM 737 C C . LYS A 1 95 ? 14.131 -3.668 -18.925 1.00 91.75 95 LYS A C 1
ATOM 739 O O . LYS A 1 95 ? 13.176 -4.407 -19.122 1.00 91.75 95 LYS A O 1
ATOM 744 N N . GLU A 1 96 ? 15.237 -3.707 -19.670 1.00 92.88 96 GLU A N 1
ATOM 745 C CA . GLU A 1 96 ? 15.456 -4.639 -20.789 1.00 92.88 96 GLU A CA 1
ATOM 746 C C . GLU A 1 96 ? 16.027 -5.992 -20.338 1.00 92.88 96 GLU A C 1
ATOM 748 O O . GLU A 1 96 ? 16.141 -6.924 -21.134 1.00 92.88 96 GLU A O 1
ATOM 753 N N . LYS A 1 97 ? 16.413 -6.123 -19.063 1.00 95.12 97 LYS A N 1
ATOM 754 C CA . LYS A 1 97 ? 16.884 -7.390 -18.501 1.00 95.12 97 LYS A CA 1
ATOM 755 C C . LYS A 1 97 ? 15.706 -8.300 -18.164 1.00 95.12 97 LYS A C 1
ATOM 757 O O . LYS A 1 97 ? 14.584 -7.861 -17.927 1.00 95.12 97 LYS A O 1
ATOM 762 N N . SER A 1 98 ? 15.998 -9.597 -18.107 1.00 95.56 98 SER A N 1
ATOM 763 C CA . SER A 1 98 ? 15.023 -10.620 -17.737 1.00 95.56 98 SER A CA 1
ATOM 764 C C . SER A 1 98 ? 14.402 -10.346 -16.353 1.00 95.56 98 SER A C 1
ATOM 766 O O . SER A 1 98 ? 15.135 -9.957 -15.436 1.00 95.56 98 SER A O 1
ATOM 768 N N . PRO A 1 99 ? 13.096 -10.620 -16.153 1.00 94.06 99 PRO A N 1
ATOM 769 C CA . PRO A 1 99 ? 12.439 -10.543 -14.845 1.00 94.06 99 PRO A CA 1
ATOM 770 C C . PRO A 1 99 ? 13.157 -11.326 -13.739 1.00 94.06 99 PRO A C 1
ATOM 772 O O . PRO A 1 99 ? 13.193 -10.890 -12.591 1.00 94.06 99 PRO A O 1
ATOM 775 N N . PHE A 1 100 ? 13.799 -12.447 -14.088 1.00 95.69 100 PHE A N 1
ATOM 776 C CA . PHE A 1 100 ? 14.582 -13.253 -13.146 1.00 95.69 100 PHE A CA 1
ATOM 777 C C . PHE A 1 100 ? 15.788 -12.504 -12.560 1.00 95.69 100 PHE A C 1
ATOM 779 O O . PHE A 1 100 ? 16.260 -12.861 -11.487 1.00 95.69 100 PHE A O 1
ATOM 786 N N . PHE A 1 101 ? 16.275 -11.462 -13.238 1.00 95.62 101 PHE A N 1
ATOM 787 C CA . PHE A 1 101 ? 17.339 -10.589 -12.745 1.00 95.62 101 PHE A CA 1
ATOM 788 C C . PHE A 1 101 ? 16.786 -9.339 -12.047 1.00 95.62 101 PHE A C 1
ATOM 790 O O . PHE A 1 101 ? 17.267 -8.958 -10.980 1.00 95.62 101 PHE A O 1
ATOM 797 N N . THR A 1 102 ? 15.765 -8.697 -12.624 1.00 95.81 102 THR A N 1
ATOM 798 C CA . THR A 1 102 ? 15.236 -7.427 -12.100 1.00 95.81 102 THR A CA 1
ATOM 799 C C . THR A 1 102 ? 14.475 -7.592 -10.785 1.00 95.81 102 THR A C 1
ATOM 801 O O . THR A 1 102 ? 14.530 -6.689 -9.952 1.00 95.81 102 THR A O 1
ATOM 804 N N . ILE A 1 103 ? 13.828 -8.742 -10.549 1.00 95.88 103 ILE A N 1
ATOM 805 C CA . ILE A 1 103 ? 13.117 -9.023 -9.292 1.00 95.88 103 ILE A CA 1
ATOM 806 C C . ILE A 1 103 ? 14.093 -9.115 -8.099 1.00 95.88 103 ILE A C 1
ATOM 808 O O . ILE A 1 103 ? 13.918 -8.340 -7.152 1.00 95.88 103 ILE A O 1
ATOM 812 N N . PRO A 1 104 ? 15.143 -9.971 -8.110 1.00 96.94 104 PRO A N 1
ATOM 813 C CA . PRO A 1 104 ? 16.131 -9.996 -7.028 1.00 96.94 104 PRO A CA 1
ATOM 814 C C . PRO A 1 104 ? 16.855 -8.662 -6.843 1.00 96.94 104 PRO A C 1
ATOM 816 O O . PRO A 1 104 ? 17.070 -8.237 -5.709 1.00 96.94 104 PRO A O 1
ATOM 819 N N . LEU A 1 105 ? 17.192 -7.976 -7.943 1.00 96.81 105 LEU A N 1
ATOM 820 C CA . LEU A 1 105 ? 17.820 -6.656 -7.890 1.00 96.81 105 LEU A CA 1
ATOM 821 C C . LEU A 1 105 ? 16.919 -5.641 -7.175 1.00 96.81 105 LEU A C 1
ATOM 823 O O . LEU A 1 105 ? 17.381 -4.939 -6.280 1.00 96.81 105 LEU A O 1
ATOM 827 N N . GLY A 1 106 ? 15.635 -5.585 -7.532 1.00 96.94 106 GLY A N 1
ATOM 828 C CA . GLY A 1 106 ? 14.659 -4.710 -6.889 1.00 96.94 106 GLY A CA 1
ATOM 829 C C . GLY A 1 106 ? 14.544 -4.978 -5.390 1.00 96.94 106 GLY A C 1
ATOM 830 O O . GLY A 1 106 ? 14.649 -4.053 -4.586 1.00 96.94 106 GLY A O 1
ATOM 831 N N . ALA A 1 107 ? 14.422 -6.252 -5.007 1.00 96.88 107 ALA A N 1
ATOM 832 C CA . ALA A 1 107 ? 14.388 -6.651 -3.603 1.00 96.88 107 ALA A CA 1
ATOM 833 C C . ALA A 1 107 ? 15.653 -6.203 -2.851 1.00 96.88 107 ALA A C 1
ATOM 835 O O . ALA A 1 107 ? 15.551 -5.598 -1.784 1.00 96.88 107 ALA A O 1
ATOM 836 N N . ALA A 1 108 ? 16.839 -6.428 -3.425 1.00 96.81 108 ALA A N 1
ATOM 837 C CA . ALA A 1 108 ? 18.105 -6.007 -2.832 1.00 96.81 108 ALA A CA 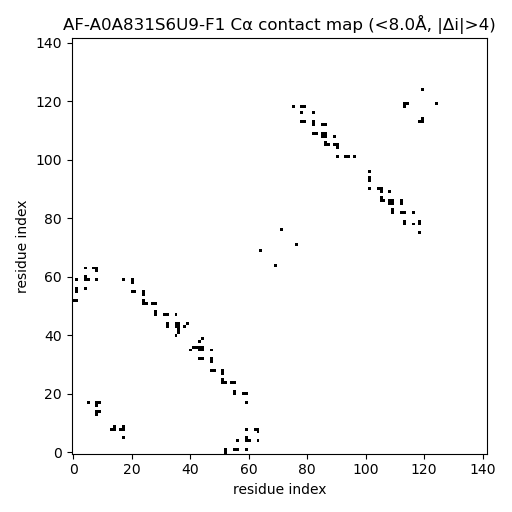1
ATOM 838 C C . ALA A 1 108 ? 18.188 -4.480 -2.672 1.00 96.81 108 ALA A C 1
ATOM 840 O O . ALA A 1 108 ? 18.516 -3.992 -1.592 1.00 96.81 108 ALA A O 1
ATOM 841 N N . VAL A 1 109 ? 17.836 -3.711 -3.708 1.00 97.38 109 VAL A N 1
ATOM 842 C CA . VAL A 1 109 ? 17.863 -2.239 -3.675 1.00 97.38 109 VAL A CA 1
ATOM 843 C C . VAL A 1 109 ? 16.886 -1.688 -2.640 1.00 97.38 109 VAL A C 1
ATOM 845 O O . VAL A 1 109 ? 17.241 -0.774 -1.892 1.00 97.38 109 VAL A O 1
ATOM 848 N N . PHE A 1 110 ? 15.675 -2.243 -2.559 1.00 96.69 110 PHE A N 1
ATOM 849 C CA . PHE A 1 110 ? 14.693 -1.834 -1.560 1.00 96.69 110 PHE A CA 1
ATOM 850 C C . PHE A 1 110 ? 15.187 -2.117 -0.139 1.00 96.69 110 PHE A C 1
ATOM 852 O O . PHE A 1 110 ? 15.152 -1.221 0.702 1.00 96.69 110 PHE A O 1
ATOM 859 N N . LEU A 1 111 ? 15.701 -3.325 0.124 1.00 94.50 111 LEU A N 1
ATOM 860 C CA . LEU A 1 111 ? 16.228 -3.704 1.438 1.00 94.50 111 LEU A CA 1
ATOM 861 C C . LEU A 1 111 ? 17.413 -2.827 1.851 1.00 94.50 111 LEU A C 1
ATOM 863 O O . LEU A 1 111 ? 17.434 -2.314 2.969 1.00 94.50 111 LEU A O 1
ATOM 867 N N . LEU A 1 112 ? 18.367 -2.596 0.945 1.00 94.88 112 LEU A N 1
ATOM 868 C CA . LEU A 1 112 ? 19.505 -1.712 1.197 1.00 94.88 112 LEU A CA 1
ATOM 869 C C . LEU A 1 112 ? 19.045 -0.282 1.492 1.00 94.88 112 LEU A C 1
ATOM 871 O O . LEU A 1 112 ? 19.469 0.309 2.484 1.00 94.88 112 LEU A O 1
ATOM 875 N N . SER A 1 113 ? 18.124 0.254 0.690 1.00 95.31 113 SER A N 1
ATOM 876 C CA . SER A 1 113 ? 17.559 1.590 0.909 1.00 95.31 113 SER A CA 1
ATOM 877 C C . SER A 1 113 ? 16.829 1.679 2.251 1.00 95.31 113 SER A C 1
ATOM 879 O O . SER A 1 113 ? 16.983 2.661 2.975 1.00 95.31 113 SER A O 1
ATOM 881 N N . ALA A 1 114 ? 16.076 0.642 2.628 1.00 93.56 114 ALA A N 1
ATOM 882 C CA . ALA A 1 114 ? 15.357 0.589 3.895 1.00 93.56 114 ALA A CA 1
ATOM 883 C C . ALA A 1 114 ? 16.292 0.540 5.114 1.00 93.56 114 ALA A C 1
ATOM 885 O O . ALA A 1 114 ? 16.009 1.181 6.132 1.00 93.56 114 ALA A O 1
ATOM 886 N N . LEU A 1 115 ? 17.421 -0.169 5.004 1.00 91.12 115 LEU A N 1
ATOM 887 C CA . LEU A 1 115 ? 18.464 -0.206 6.031 1.00 91.12 115 LEU A CA 1
ATOM 888 C C . LEU A 1 115 ? 19.168 1.148 6.164 1.00 91.12 115 LEU A C 1
ATOM 890 O O . LEU A 1 115 ? 19.272 1.679 7.270 1.00 91.12 115 LEU A O 1
ATOM 894 N N . VAL A 1 116 ? 19.592 1.742 5.044 1.00 92.62 116 VAL A N 1
ATOM 895 C CA . VAL A 1 116 ? 20.284 3.044 5.018 1.00 92.62 116 VAL A CA 1
ATOM 896 C C . VAL A 1 116 ? 19.393 4.157 5.568 1.00 92.62 116 VAL A C 1
ATOM 898 O O . VAL A 1 116 ? 19.837 4.967 6.381 1.00 92.62 116 VAL A O 1
ATOM 901 N N . LEU A 1 117 ? 18.110 4.171 5.196 1.00 92.81 117 LEU A N 1
ATOM 902 C CA . LEU A 1 117 ? 17.139 5.151 5.690 1.00 92.81 117 LEU A CA 1
ATOM 903 C C . LEU A 1 117 ? 16.695 4.889 7.140 1.00 92.81 117 LEU A C 1
ATOM 905 O O . LEU A 1 117 ? 15.916 5.678 7.691 1.00 92.81 117 LEU A O 1
ATOM 909 N N . LYS A 1 118 ? 17.190 3.815 7.776 1.00 89.69 118 LYS A N 1
ATOM 910 C CA . LYS A 1 118 ? 16.810 3.385 9.129 1.00 89.69 118 LYS A CA 1
ATOM 911 C C . LYS A 1 118 ? 15.288 3.331 9.270 1.00 89.69 118 LYS A C 1
ATOM 913 O O . LYS A 1 118 ? 14.707 3.986 10.135 1.00 89.69 118 LYS A O 1
ATOM 918 N N . ILE A 1 119 ? 14.646 2.653 8.319 1.00 88.44 119 ILE A N 1
ATOM 919 C CA . ILE A 1 119 ? 13.205 2.363 8.361 1.00 88.44 119 ILE A CA 1
ATOM 920 C C . ILE A 1 119 ? 12.945 1.270 9.393 1.00 88.44 119 ILE A C 1
ATOM 922 O O . ILE A 1 119 ? 11.929 1.288 10.077 1.00 88.44 119 ILE A O 1
ATOM 926 N N . ILE A 1 120 ? 13.881 0.326 9.499 1.00 82.19 120 ILE A N 1
ATOM 927 C CA . ILE A 1 120 ? 13.773 -0.798 10.415 1.00 82.19 120 ILE A CA 1
ATOM 928 C C . ILE A 1 120 ? 14.089 -0.318 11.839 1.00 82.19 120 ILE A C 1
ATOM 930 O O . ILE A 1 120 ? 15.191 0.196 12.058 1.00 82.19 120 ILE A O 1
ATOM 934 N N . PRO A 1 121 ? 13.158 -0.485 12.795 1.00 78.44 121 PRO A N 1
ATOM 935 C CA . PRO A 1 121 ? 13.407 -0.159 14.191 1.00 78.44 121 PRO A CA 1
ATOM 936 C C . PRO A 1 121 ? 14.565 -1.008 14.748 1.00 78.44 121 PRO A C 1
ATOM 938 O O . PRO A 1 121 ? 14.642 -2.206 14.443 1.00 78.44 121 PRO A O 1
ATOM 941 N N . PRO A 1 122 ? 15.482 -0.419 15.536 1.00 73.50 122 PRO A N 1
ATOM 942 C CA . PRO A 1 122 ? 16.633 -1.135 16.087 1.00 73.50 122 PRO A CA 1
ATOM 943 C C . PRO A 1 122 ? 16.220 -2.346 16.937 1.00 73.50 122 PRO A C 1
ATOM 945 O O . PRO A 1 122 ? 16.898 -3.370 16.896 1.00 73.50 122 PRO A O 1
ATOM 948 N N . GLU A 1 123 ? 15.059 -2.293 17.592 1.00 75.69 123 GLU A N 1
ATOM 949 C CA . GLU A 1 123 ? 14.498 -3.382 18.397 1.00 75.69 123 GLU A CA 1
ATOM 950 C C . GLU A 1 123 ? 14.228 -4.642 17.556 1.00 75.69 123 GLU A C 1
ATOM 952 O O . GLU A 1 123 ? 14.426 -5.771 18.015 1.00 75.69 123 GLU A O 1
ATOM 957 N N . LEU A 1 124 ? 13.821 -4.476 16.290 1.00 76.94 124 LEU A N 1
ATOM 958 C CA . LEU A 1 124 ? 13.618 -5.608 15.384 1.00 76.94 124 LEU A CA 1
ATOM 959 C C . LEU A 1 124 ? 14.957 -6.268 15.039 1.00 76.94 124 LEU A C 1
ATOM 961 O O . LEU A 1 124 ? 15.057 -7.494 15.039 1.00 76.94 124 LEU A O 1
ATOM 965 N N . LEU A 1 125 ? 15.996 -5.470 14.790 1.00 77.25 125 LEU A N 1
ATOM 966 C CA . LEU A 1 125 ? 17.336 -5.979 14.491 1.00 77.25 125 LEU A CA 1
ATOM 967 C C . LEU A 1 125 ? 17.931 -6.726 15.689 1.00 77.25 125 LEU A C 1
ATOM 969 O O . LEU A 1 125 ? 18.560 -7.769 15.513 1.00 77.25 125 LEU A O 1
ATOM 973 N N . GLU A 1 126 ? 17.691 -6.235 16.902 1.00 81.69 126 GLU A N 1
ATOM 974 C CA . GLU A 1 126 ? 18.086 -6.912 18.138 1.00 81.69 126 GLU A CA 1
ATOM 975 C C . GLU A 1 126 ? 17.328 -8.227 18.344 1.00 81.69 126 GLU A C 1
ATOM 977 O O . GLU A 1 126 ? 17.943 -9.243 18.668 1.00 81.69 126 GLU A O 1
ATOM 982 N N . SER A 1 127 ? 16.019 -8.263 18.072 1.00 78.62 127 SER A N 1
ATOM 983 C CA . SER A 1 127 ? 15.228 -9.497 18.176 1.00 78.62 127 SER A CA 1
ATOM 984 C C . SER A 1 127 ? 15.695 -10.597 17.209 1.00 78.62 127 SER A C 1
ATOM 986 O O . SER A 1 127 ? 15.678 -11.780 17.556 1.00 78.62 127 SER A O 1
ATOM 988 N N . LEU A 1 128 ? 16.179 -10.218 16.020 1.00 79.88 128 LEU A N 1
ATOM 989 C CA . LEU A 1 128 ? 16.743 -11.145 15.037 1.00 79.88 128 LEU A CA 1
ATOM 990 C C . LEU A 1 128 ? 18.116 -11.671 15.465 1.00 79.88 128 LEU A C 1
ATOM 992 O O . LEU A 1 128 ? 18.381 -12.863 15.311 1.00 79.88 128 LEU A O 1
ATOM 996 N N . LYS A 1 129 ? 18.965 -10.811 16.043 1.00 80.62 129 LYS A N 1
ATOM 997 C CA . LYS A 1 129 ? 20.255 -11.224 16.618 1.00 80.62 129 LYS A CA 1
ATOM 998 C C . LYS A 1 129 ? 20.055 -12.201 17.776 1.00 80.62 129 LYS A C 1
ATOM 1000 O O . LYS A 1 129 ? 20.617 -13.290 17.745 1.00 80.62 129 LYS A O 1
ATOM 1005 N N . ARG A 1 130 ? 19.157 -11.877 18.713 1.00 78.12 130 ARG A N 1
ATOM 1006 C CA . ARG A 1 130 ? 18.868 -12.714 19.889 1.00 78.12 130 ARG A CA 1
ATOM 1007 C C . ARG A 1 130 ? 18.285 -14.080 19.519 1.00 78.12 130 ARG A C 1
ATOM 1009 O O . ARG A 1 130 ? 18.594 -15.083 20.154 1.00 78.12 130 ARG A O 1
ATOM 1016 N N . LYS A 1 131 ? 17.439 -14.143 18.483 1.00 77.31 131 LYS A N 1
ATOM 1017 C CA . LYS A 1 131 ? 16.890 -15.415 17.983 1.00 77.31 131 LYS A CA 1
ATOM 1018 C C . LYS A 1 131 ? 17.962 -16.278 17.312 1.00 77.31 131 LYS A C 1
ATOM 1020 O O . LYS A 1 131 ? 17.911 -17.494 17.451 1.00 77.31 131 LYS A O 1
ATOM 1025 N N . LYS A 1 132 ? 18.921 -15.665 16.612 1.00 75.56 132 LYS A N 1
ATOM 1026 C CA . LYS A 1 132 ? 20.054 -16.371 16.003 1.00 75.56 132 LYS A CA 1
ATOM 1027 C C . LYS A 1 132 ? 20.991 -16.950 17.068 1.00 75.56 132 LYS A C 1
ATOM 1029 O O . LYS A 1 132 ? 21.277 -18.136 17.022 1.00 75.56 132 LYS A O 1
ATOM 1034 N N . GLU A 1 133 ? 21.342 -16.161 18.082 1.00 73.00 133 GLU A N 1
ATOM 1035 C CA . GLU A 1 133 ? 22.163 -16.611 19.220 1.00 73.00 133 GLU A CA 1
ATOM 1036 C C . GLU A 1 133 ? 21.518 -17.779 19.987 1.00 73.00 133 GLU A C 1
ATOM 1038 O O . GLU A 1 133 ? 22.201 -18.728 20.363 1.00 73.00 133 GLU A O 1
ATOM 1043 N N . GLY A 1 134 ? 20.192 -17.758 20.170 1.00 69.12 134 GLY A N 1
ATOM 1044 C CA . GLY A 1 134 ? 19.464 -18.867 20.797 1.00 69.12 134 GLY A CA 1
ATOM 1045 C C . GLY A 1 134 ? 19.406 -20.151 19.955 1.00 69.12 134 GLY A C 1
ATOM 1046 O O . GLY A 1 134 ? 19.331 -21.238 20.521 1.00 69.12 134 GLY A O 1
ATOM 1047 N N . LEU A 1 135 ? 19.450 -20.044 18.622 1.00 70.38 135 LEU A N 1
ATOM 1048 C CA . LEU A 1 135 ? 19.504 -21.199 17.714 1.00 70.38 135 LEU A CA 1
ATOM 1049 C C . LEU A 1 135 ? 20.921 -21.785 17.634 1.00 70.38 135 LEU A C 1
ATOM 1051 O O . LEU A 1 135 ? 21.076 -23.004 17.676 1.00 70.38 135 LEU A O 1
ATOM 1055 N N . ASP A 1 136 ? 21.943 -20.926 17.597 1.00 69.44 136 ASP A N 1
ATOM 1056 C CA . ASP A 1 136 ? 23.352 -21.335 17.596 1.00 69.44 136 ASP A CA 1
ATOM 1057 C C . ASP A 1 136 ? 23.715 -22.064 18.913 1.00 69.44 136 ASP A C 1
ATOM 1059 O O . ASP A 1 136 ? 24.402 -23.090 18.886 1.00 69.44 136 ASP A O 1
ATOM 1063 N N . PHE A 1 137 ? 23.170 -21.611 20.055 1.00 66.25 137 PHE A N 1
ATOM 1064 C CA . PHE A 1 137 ? 23.316 -22.275 21.360 1.00 66.25 137 PHE A CA 1
ATOM 1065 C C . PHE A 1 137 ? 22.741 -23.700 21.378 1.00 66.25 137 PHE A C 1
ATOM 1067 O O . PHE A 1 137 ? 23.393 -24.601 21.894 1.00 66.25 137 PHE A O 1
ATOM 1074 N N . TYR A 1 138 ? 21.564 -23.928 20.782 1.00 62.59 138 TYR A N 1
ATOM 1075 C CA . TYR A 1 138 ? 20.934 -25.257 20.745 1.00 62.59 138 TYR A CA 1
ATOM 1076 C C . TYR A 1 138 ? 21.709 -26.241 19.851 1.00 62.59 138 TYR A C 1
ATOM 1078 O O . TYR A 1 138 ? 21.828 -27.416 20.181 1.00 62.59 138 TYR A O 1
ATOM 1086 N N . SER A 1 139 ? 22.296 -25.748 18.754 1.00 64.25 139 SER A N 1
ATOM 1087 C CA . SER A 1 139 ? 23.103 -26.560 17.827 1.00 64.25 139 SER A CA 1
ATOM 1088 C C . SER A 1 139 ? 24.506 -26.922 18.334 1.00 64.25 139 SER A C 1
ATOM 1090 O O . SER A 1 139 ? 25.135 -27.813 17.781 1.00 64.25 139 SER A O 1
ATOM 1092 N N . SER A 1 140 ? 25.006 -26.228 19.364 1.00 65.56 140 SER A N 1
ATOM 1093 C CA . SER A 1 140 ? 26.327 -26.489 19.967 1.00 65.56 140 SER A CA 1
ATOM 1094 C C . SER A 1 140 ? 26.255 -27.409 21.195 1.00 65.56 140 SER A C 1
ATOM 1096 O O . SER A 1 140 ? 27.287 -27.736 21.778 1.00 65.56 140 SER A O 1
ATOM 1098 N N . SER A 1 141 ? 25.040 -27.761 21.629 1.00 62.44 141 SER A N 1
ATOM 1099 C CA . SER A 1 141 ? 24.753 -28.647 22.766 1.00 62.44 141 SER A CA 1
ATOM 1100 C C . SER A 1 141 ? 24.373 -30.081 22.364 1.00 62.44 141 SER A C 1
ATOM 1102 O O . SER A 1 141 ? 24.052 -30.879 23.245 1.00 62.44 141 SER A O 1
ATOM 1104 N N . GLU A 1 142 ? 24.411 -30.393 21.066 1.00 52.38 142 GLU A N 1
ATOM 1105 C CA . GLU A 1 142 ? 24.345 -31.749 20.489 1.00 52.38 142 GLU A CA 1
ATOM 1106 C C . GLU A 1 142 ? 25.747 -32.218 20.074 1.00 52.38 142 GLU A C 1
ATOM 1108 O O . GLU A 1 142 ? 26.030 -33.426 20.243 1.00 52.38 142 GLU A O 1
#

Nearest PDB structures (foldseek):
  7wag-assembly1_A  TM=8.481E-01  e=7.194E-01  Escherichia coli K-12
  5mm0-assembly1_A  TM=4.734E-01  e=1.904E-01  Pyrococcus furiosus DSM 3638

pLDDT: mean 90.24, std 9.71, range [52.28, 97.69]

Sequence (142 aa):
VNTLFGFILVAIDQQKKLLLINSAGVVFNIATNLILIPSFGFRGAAFTTILSEILIISLTYYYCKKFVSFSLDYKTLIKISLASLIMGGVILLFKEKSPFFTIPLGAAVFLLSALVLKIIPPELLESLKRKKEGLDFYSSSE

Foldseek 3Di:
DQVVLQVLCVVVVNNVQLVVQVVVLVVQLVVQCVVQCVPPNVVSNVVSVVVSVVSSNVSSCVVSVVPDPDDDPVLLVVLLVVLLVQLVVVLVVVVVDDPVPSVVSSVVSSVVSCVVSVSDPVVVVVVVVVVVVVVVVVVVVD

Mean predicted aligned error: 7.02 Å